Protein AF-A0A1M7YGE8-F1 (afdb_monomer)

Sequence (106 aa):
MRLSLLRLYWIRIFGALFALIFAVFYLMGLEGLSVACFGMMALAITILTIRIRNNTLPASCDLCGAPSTITAEYDAGFANARLILNCRRCGRVINGRPGSMKPQKE

Organism: NCBI:txid1121416

Radius of gyration: 16.39 Å; Cα contacts (8 Å, |Δi|>4): 142; chains: 1; bounding box: 39×33×44 Å

Foldseek 3Di:
DAAEPVNVVVVVVVLVVVLVVLVVCVVVVVVVVSVVVVVVSVVVVVVVLVCQCVQNRWHAYPVPRAIWTWHWDADVPSPPTFIWTADPVLGIWGDDPVPDIDRDDD

Solvent-accessible surface area (backbone atoms only — not comparable to full-atom values): 5896 Å² total; per-residue (Å²): 133,73,42,32,72,70,55,53,53,50,50,52,54,51,48,53,51,51,53,51,51,37,51,51,40,34,76,71,70,42,48,72,62,27,53,52,51,52,52,53,50,51,51,55,51,49,54,50,51,51,28,24,74,68,52,65,32,57,20,32,32,86,88,76,63,45,73,22,28,33,32,67,48,62,45,84,91,62,42,80,63,40,62,37,37,46,22,91,85,67,42,45,33,34,76,56,63,94,96,40,76,42,63,60,77,130

Structure (mmCIF, N/CA/C/O backbone):
data_AF-A0A1M7YGE8-F1
#
_entry.id   AF-A0A1M7YGE8-F1
#
loop_
_atom_site.group_PDB
_atom_site.id
_atom_site.type_symbol
_atom_site.label_atom_id
_atom_site.label_alt_id
_atom_site.label_comp_id
_atom_site.label_asym_id
_atom_site.label_entity_id
_atom_site.label_seq_id
_atom_site.pdbx_PDB_ins_code
_atom_site.Cartn_x
_atom_site.Cartn_y
_atom_site.Cartn_z
_atom_site.occupancy
_atom_site.B_iso_or_equiv
_atom_site.auth_seq_id
_atom_site.auth_comp_id
_atom_site.auth_asym_id
_atom_site.auth_atom_id
_atom_site.pdbx_PDB_model_num
ATOM 1 N N . MET A 1 1 ? -0.532 13.855 6.876 1.00 51.31 1 MET A N 1
ATOM 2 C CA . MET A 1 1 ? -1.575 13.337 5.959 1.00 51.31 1 MET A CA 1
ATOM 3 C C . MET A 1 1 ? -2.313 12.199 6.646 1.00 51.31 1 MET A C 1
ATOM 5 O O . MET A 1 1 ? -1.653 11.250 7.043 1.00 51.31 1 MET A O 1
ATOM 9 N N . ARG A 1 2 ? -3.637 12.287 6.825 1.00 65.62 2 ARG A N 1
ATOM 10 C CA . ARG A 1 2 ? -4.444 11.145 7.286 1.00 65.62 2 ARG A CA 1
ATOM 11 C C . ARG A 1 2 ? -4.899 10.346 6.058 1.00 65.62 2 ARG A C 1
ATOM 13 O O . ARG A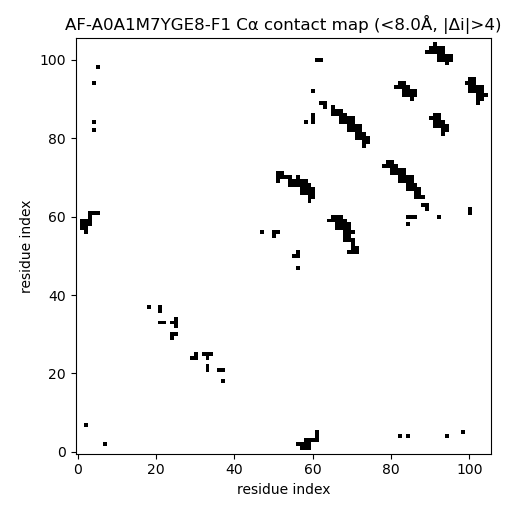 1 2 ? -5.389 10.943 5.096 1.00 65.62 2 ARG A O 1
ATOM 20 N N . LEU A 1 3 ? -4.645 9.039 6.052 1.00 73.31 3 LEU A N 1
ATOM 21 C CA . LEU A 1 3 ? -5.102 8.121 4.999 1.00 73.31 3 LEU A CA 1
ATOM 22 C C . LEU A 1 3 ? -6.538 7.667 5.279 1.00 73.31 3 LEU A C 1
ATOM 24 O O . LEU A 1 3 ? -7.009 7.771 6.400 1.00 73.31 3 LEU A O 1
ATOM 28 N N . SER A 1 4 ? -7.253 7.193 4.270 1.00 78.19 4 SER A N 1
ATOM 29 C CA . SER A 1 4 ? -8.587 6.609 4.437 1.00 78.19 4 SER A CA 1
ATOM 30 C C . SER A 1 4 ? -8.715 5.396 3.519 1.00 78.19 4 SER A C 1
ATOM 32 O O . SER A 1 4 ? -7.881 5.242 2.618 1.00 78.19 4 SER A O 1
ATOM 34 N N . LEU A 1 5 ? -9.698 4.516 3.733 1.00 74.62 5 LEU A N 1
ATOM 35 C CA . LEU A 1 5 ? -9.850 3.313 2.903 1.00 74.62 5 LEU A CA 1
ATOM 36 C C . LEU A 1 5 ? -10.110 3.692 1.442 1.00 74.62 5 LEU A C 1
ATOM 38 O O . LEU A 1 5 ? -9.525 3.099 0.534 1.00 74.62 5 LEU A O 1
ATOM 42 N N . LEU A 1 6 ? -10.903 4.745 1.219 1.00 72.88 6 LEU A N 1
ATOM 43 C CA . LEU A 1 6 ? -11.145 5.300 -0.113 1.00 72.88 6 LEU A CA 1
ATOM 44 C C . LEU A 1 6 ? -9.843 5.783 -0.761 1.00 72.88 6 LEU A C 1
ATOM 46 O O . LEU A 1 6 ? -9.568 5.503 -1.927 1.00 72.88 6 LEU A O 1
ATOM 50 N N . ARG A 1 7 ? -9.006 6.487 0.005 1.00 78.31 7 ARG A N 1
ATOM 51 C CA . ARG A 1 7 ? -7.731 7.001 -0.500 1.00 78.31 7 ARG A CA 1
ATOM 52 C C . ARG A 1 7 ? -6.754 5.870 -0.822 1.00 78.31 7 ARG A C 1
ATOM 54 O O . ARG A 1 7 ? -6.049 5.960 -1.821 1.00 78.31 7 ARG A O 1
ATOM 61 N N . LEU A 1 8 ? -6.737 4.800 -0.024 1.00 79.31 8 LEU A N 1
ATOM 62 C CA . LEU A 1 8 ? -5.908 3.620 -0.286 1.00 79.31 8 LEU A CA 1
ATOM 63 C C . LEU A 1 8 ? -6.334 2.890 -1.568 1.00 79.31 8 LEU A C 1
ATOM 65 O O . LEU A 1 8 ? -5.479 2.443 -2.331 1.00 79.31 8 LEU A O 1
ATOM 69 N N . TYR A 1 9 ? -7.641 2.813 -1.829 1.00 80.00 9 TYR A N 1
ATOM 70 C CA . TYR A 1 9 ? -8.178 2.255 -3.070 1.00 80.00 9 TYR A CA 1
ATOM 71 C C . TYR A 1 9 ? -7.687 3.028 -4.301 1.00 80.00 9 TYR A C 1
ATOM 73 O O . TYR A 1 9 ? -7.148 2.434 -5.235 1.00 80.00 9 TYR A O 1
ATOM 81 N N . TRP A 1 10 ? -7.777 4.359 -4.270 1.00 77.44 10 TRP A N 1
ATOM 82 C CA . TRP A 1 10 ? -7.253 5.200 -5.347 1.00 77.44 10 TRP A CA 1
ATOM 83 C C . TRP A 1 10 ? -5.738 5.080 -5.502 1.00 77.44 10 TRP A C 1
ATOM 85 O O . TRP A 1 10 ? -5.259 4.969 -6.625 1.00 77.44 10 TRP A O 1
ATOM 95 N N . ILE A 1 11 ? -4.979 5.030 -4.401 1.00 83.69 11 ILE A N 1
ATOM 96 C CA . ILE A 1 11 ? -3.524 4.803 -4.444 1.00 83.69 11 ILE A CA 1
ATOM 97 C C . ILE A 1 11 ? -3.194 3.496 -5.172 1.00 83.69 11 ILE A C 1
ATOM 99 O O . ILE A 1 11 ? -2.244 3.466 -5.949 1.00 83.69 11 ILE A O 1
ATOM 103 N N . ARG A 1 12 ? -3.982 2.432 -4.977 1.00 82.56 12 ARG A N 1
ATOM 104 C CA . ARG A 1 12 ? -3.786 1.161 -5.687 1.00 82.56 12 ARG A CA 1
ATOM 105 C C . ARG A 1 12 ? -4.018 1.301 -7.194 1.00 82.56 12 ARG A C 1
ATOM 107 O O . ARG A 1 12 ? -3.212 0.793 -7.967 1.00 82.56 12 ARG A O 1
ATOM 114 N N . ILE A 1 13 ? -5.081 1.997 -7.605 1.00 84.44 13 ILE A N 1
ATOM 115 C CA . ILE A 1 13 ? -5.382 2.239 -9.027 1.00 84.44 13 ILE A CA 1
ATOM 116 C C . ILE A 1 13 ? -4.293 3.097 -9.670 1.00 84.44 13 ILE A C 1
ATOM 118 O O . ILE A 1 13 ? -3.734 2.716 -10.695 1.00 84.44 13 ILE A O 1
ATOM 122 N N . PHE A 1 14 ? -3.956 4.230 -9.052 1.00 86.69 14 PHE A N 1
ATOM 123 C CA . PHE A 1 14 ? -2.910 5.111 -9.561 1.00 86.69 14 PHE A CA 1
ATOM 124 C C . PHE A 1 14 ? -1.554 4.406 -9.591 1.00 86.69 14 PHE A C 1
ATOM 126 O O . PHE A 1 14 ? -0.835 4.528 -10.574 1.00 86.69 14 PHE A O 1
ATOM 133 N N . GLY A 1 15 ? -1.223 3.617 -8.566 1.00 85.50 15 GLY A N 1
ATOM 134 C CA . GLY A 1 15 ? -0.001 2.817 -8.533 1.00 85.50 15 GLY A CA 1
ATOM 135 C C . GLY A 1 15 ? 0.086 1.827 -9.696 1.00 85.50 15 GLY A C 1
ATOM 136 O O . GLY A 1 15 ? 1.125 1.748 -10.344 1.00 85.50 15 GLY A O 1
ATOM 137 N N . ALA A 1 16 ? -1.007 1.127 -10.015 1.00 88.06 16 ALA A N 1
ATOM 138 C CA . ALA A 1 16 ? -1.056 0.230 -11.171 1.00 88.06 16 ALA A CA 1
ATOM 139 C C . ALA A 1 16 ? -0.888 0.982 -12.503 1.00 88.06 16 ALA A C 1
ATOM 141 O O . ALA A 1 16 ? -0.153 0.524 -13.375 1.00 88.06 16 ALA A O 1
ATOM 142 N N . LEU A 1 17 ? -1.512 2.156 -12.642 1.00 91.56 17 LEU A N 1
ATOM 143 C CA . LEU A 1 17 ? -1.353 3.011 -13.821 1.00 91.56 17 LEU A CA 1
ATOM 144 C C . LEU A 1 17 ? 0.106 3.464 -13.995 1.00 91.56 17 LEU A C 1
ATOM 146 O O . LEU A 1 17 ? 0.664 3.337 -15.081 1.00 91.56 17 LEU A O 1
ATOM 150 N N . PHE A 1 18 ? 0.742 3.950 -12.924 1.00 89.81 18 PHE A N 1
ATOM 151 C CA . PHE A 1 18 ? 2.147 4.364 -12.955 1.00 89.81 18 PHE A CA 1
ATOM 152 C C . PHE A 1 18 ? 3.081 3.203 -13.293 1.00 89.81 18 PHE A C 1
ATOM 154 O O . PHE A 1 18 ? 3.971 3.369 -14.123 1.00 89.81 18 PHE A O 1
ATOM 161 N N . ALA A 1 19 ? 2.852 2.022 -12.713 1.00 89.50 19 ALA A N 1
ATOM 162 C CA . ALA A 1 19 ? 3.622 0.827 -13.040 1.00 89.50 19 ALA A CA 1
ATOM 163 C C . ALA A 1 19 ? 3.526 0.478 -14.534 1.00 89.50 19 ALA A C 1
ATOM 165 O O . ALA A 1 19 ? 4.538 0.164 -15.158 1.00 89.50 19 ALA A O 1
ATOM 166 N N . LEU A 1 20 ? 2.330 0.587 -15.121 1.00 92.44 20 LEU A N 1
ATOM 167 C CA . LEU A 1 20 ? 2.120 0.347 -16.548 1.00 92.44 20 LEU A CA 1
ATOM 168 C C . LEU A 1 20 ? 2.854 1.383 -17.408 1.00 92.44 20 LEU A C 1
ATOM 170 O O . LEU A 1 20 ? 3.523 1.015 -18.368 1.00 92.44 20 LEU A O 1
ATOM 174 N N . ILE A 1 21 ? 2.802 2.663 -17.036 1.00 91.25 21 ILE A N 1
ATOM 175 C CA . ILE A 1 21 ? 3.536 3.733 -17.729 1.00 91.25 21 ILE A CA 1
ATOM 176 C C . ILE A 1 21 ? 5.051 3.483 -17.680 1.00 91.25 21 ILE A C 1
ATOM 178 O O . ILE A 1 21 ? 5.728 3.586 -18.701 1.00 91.25 21 ILE A O 1
ATOM 182 N N . PHE A 1 22 ? 5.596 3.109 -16.520 1.00 89.44 22 PHE A N 1
ATOM 183 C CA . PHE A 1 22 ? 7.025 2.805 -16.386 1.00 89.44 22 PHE A CA 1
ATOM 184 C C . PHE A 1 22 ? 7.438 1.571 -17.186 1.00 89.44 22 PHE A C 1
ATOM 186 O O . PHE A 1 22 ? 8.529 1.559 -17.754 1.00 89.44 22 PHE A O 1
ATOM 193 N N . ALA A 1 23 ? 6.564 0.568 -17.291 1.00 90.06 23 ALA A N 1
ATOM 194 C CA . ALA A 1 23 ? 6.793 -0.583 -18.156 1.00 90.06 23 ALA A CA 1
ATOM 195 C C . ALA A 1 23 ? 6.844 -0.177 -19.638 1.00 90.06 23 ALA A C 1
ATOM 197 O O . ALA A 1 23 ? 7.714 -0.643 -20.367 1.00 90.06 23 ALA A O 1
ATOM 198 N N . VAL A 1 24 ? 5.977 0.739 -20.083 1.00 91.75 24 VAL A N 1
ATOM 199 C CA . VAL A 1 24 ? 6.032 1.276 -21.455 1.00 91.75 24 VAL A CA 1
ATOM 200 C C . VAL A 1 24 ? 7.340 2.035 -21.698 1.00 91.75 24 VAL A C 1
ATOM 202 O O . VAL A 1 24 ? 7.977 1.819 -22.725 1.00 91.75 24 VAL A O 1
ATOM 205 N N . PHE A 1 25 ? 7.793 2.864 -20.751 1.00 90.25 25 PHE A N 1
ATOM 206 C CA . PHE A 1 25 ? 9.088 3.545 -20.878 1.00 90.25 25 PHE A CA 1
ATOM 207 C C . PHE A 1 25 ? 10.270 2.576 -20.934 1.00 90.25 25 PHE A C 1
ATOM 209 O O . PHE A 1 25 ? 11.200 2.801 -21.708 1.00 90.25 25 PHE A O 1
ATOM 216 N N . TYR A 1 26 ? 10.221 1.489 -20.162 1.00 90.62 26 TYR A N 1
ATOM 217 C CA . TYR A 1 26 ? 11.218 0.425 -20.239 1.00 90.62 26 TYR A CA 1
ATOM 218 C C . TYR A 1 26 ? 11.271 -0.181 -21.651 1.00 90.62 26 TYR A C 1
ATOM 220 O O . TYR A 1 26 ? 12.343 -0.262 -22.242 1.00 90.62 26 TYR A O 1
ATOM 228 N N . LEU A 1 27 ? 10.112 -0.503 -22.241 1.00 91.12 27 LEU A N 1
ATOM 229 C CA . LEU A 1 27 ? 10.023 -1.041 -23.608 1.00 91.12 27 LEU A CA 1
ATOM 230 C C . LEU A 1 27 ? 10.497 -0.057 -24.693 1.00 91.12 27 LEU A C 1
ATOM 232 O O . LEU A 1 27 ? 10.901 -0.487 -25.769 1.00 91.12 27 LEU A O 1
ATOM 236 N N . MET A 1 28 ? 10.472 1.251 -24.423 1.00 92.50 28 MET A N 1
ATOM 237 C CA . MET A 1 28 ? 11.003 2.290 -25.316 1.00 92.50 28 MET A CA 1
ATOM 238 C C . MET A 1 28 ? 12.528 2.486 -25.198 1.00 92.50 28 MET A C 1
ATOM 240 O O . MET A 1 28 ? 13.072 3.385 -25.835 1.00 92.50 28 MET A O 1
ATOM 244 N N . GLY A 1 29 ? 13.225 1.676 -24.392 1.00 88.75 29 GLY A N 1
ATOM 245 C CA . GLY A 1 29 ? 14.682 1.738 -24.218 1.00 88.75 29 GLY A CA 1
ATOM 246 C C . GLY A 1 29 ? 15.159 2.707 -23.130 1.00 88.75 29 GLY A C 1
ATOM 247 O O . GLY A 1 29 ? 16.361 2.908 -22.968 1.00 88.75 29 GLY A O 1
ATOM 248 N N . LEU A 1 30 ? 14.252 3.296 -22.338 1.00 89.12 30 LEU A N 1
ATOM 249 C CA . LEU A 1 30 ? 14.595 4.126 -21.172 1.00 89.12 30 LEU A CA 1
ATOM 250 C C . LEU A 1 30 ? 14.781 3.262 -19.912 1.00 89.12 30 LEU A C 1
ATOM 252 O O . LEU A 1 30 ? 14.100 3.432 -18.894 1.00 89.12 30 LEU A O 1
ATOM 256 N N . GLU A 1 31 ? 15.710 2.310 -19.976 1.00 89.06 31 GLU A N 1
ATOM 257 C CA . GLU A 1 31 ? 15.904 1.286 -18.941 1.00 89.06 31 GLU A CA 1
ATOM 258 C C . GLU A 1 31 ? 16.341 1.878 -17.592 1.00 89.06 31 GLU A C 1
ATOM 260 O O . GLU A 1 31 ? 15.771 1.558 -16.550 1.00 89.06 31 GLU A O 1
ATOM 265 N N . GLY A 1 32 ? 17.306 2.804 -17.595 1.00 86.94 32 GLY A N 1
ATOM 266 C CA . GLY A 1 32 ? 17.833 3.384 -16.354 1.00 86.94 32 GLY A CA 1
ATOM 267 C C . GLY A 1 32 ? 16.774 4.148 -15.548 1.00 86.94 32 GLY A C 1
ATOM 268 O O . GLY A 1 32 ? 16.674 3.988 -14.331 1.00 86.94 32 GLY A O 1
ATOM 269 N N . LEU A 1 33 ? 15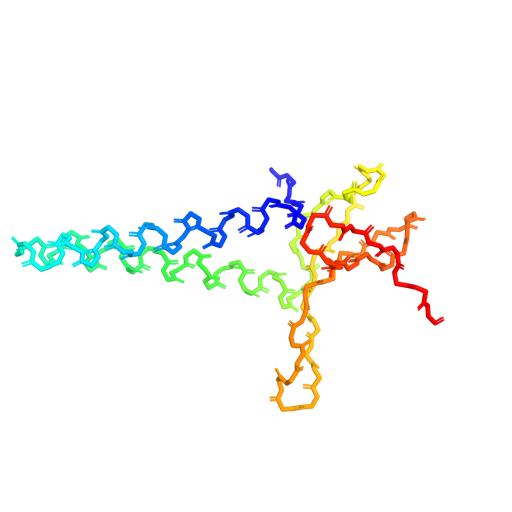.941 4.940 -16.231 1.00 87.31 33 LEU A N 1
ATOM 270 C CA . LEU A 1 33 ? 14.876 5.720 -15.596 1.00 87.31 33 LEU A CA 1
ATOM 271 C C . LEU A 1 33 ? 13.779 4.807 -15.027 1.00 87.31 33 LEU A C 1
ATOM 273 O O . LEU A 1 33 ? 13.349 4.976 -13.888 1.00 87.31 33 LEU A O 1
ATOM 277 N N . SER A 1 34 ? 13.339 3.824 -15.810 1.00 87.56 34 SER A N 1
ATOM 278 C CA . SER A 1 34 ? 12.260 2.913 -15.418 1.00 87.56 34 SER A CA 1
ATOM 279 C C . SER A 1 34 ? 12.655 2.027 -14.235 1.00 87.56 34 SER A C 1
ATOM 281 O O . SER A 1 34 ? 11.878 1.923 -13.285 1.00 87.56 34 SER A O 1
ATOM 283 N N . VAL A 1 35 ? 13.872 1.468 -14.214 1.00 89.19 35 VAL A N 1
ATOM 284 C CA . VAL A 1 35 ? 14.374 0.681 -13.072 1.00 89.19 35 VAL A CA 1
ATOM 285 C C . VAL A 1 35 ? 14.438 1.530 -11.799 1.00 89.19 35 VAL A C 1
ATOM 287 O O . VAL A 1 35 ? 13.984 1.083 -10.742 1.00 89.19 35 VAL A O 1
ATOM 290 N N . ALA A 1 36 ? 14.923 2.773 -11.888 1.00 91.06 36 ALA A N 1
ATOM 291 C CA . ALA A 1 36 ? 14.944 3.688 -10.747 1.00 91.06 36 ALA A CA 1
ATOM 292 C C . ALA A 1 36 ? 13.526 3.984 -10.219 1.00 91.06 36 ALA A C 1
ATOM 294 O O . ALA A 1 36 ? 13.285 3.935 -9.009 1.00 91.06 36 ALA A O 1
ATOM 295 N N . CYS A 1 37 ? 12.563 4.225 -11.115 1.00 88.50 37 CYS A N 1
ATOM 296 C CA . CYS A 1 37 ? 11.163 4.448 -10.753 1.00 88.50 37 CYS A CA 1
ATOM 297 C C . CYS A 1 37 ? 10.519 3.217 -10.097 1.00 88.50 37 CYS A C 1
ATOM 299 O O . CYS A 1 37 ? 9.855 3.351 -9.065 1.00 88.50 37 CYS A O 1
ATOM 301 N N . PHE A 1 38 ? 10.745 2.018 -10.641 1.00 89.88 38 PHE A N 1
ATOM 302 C CA . PHE A 1 38 ? 10.266 0.773 -10.038 1.00 89.88 38 PHE A CA 1
ATOM 303 C C . PHE A 1 38 ? 10.880 0.536 -8.655 1.00 89.88 38 PHE A C 1
ATOM 305 O O . PHE A 1 38 ? 10.155 0.177 -7.727 1.00 89.88 38 PHE A O 1
ATOM 312 N N . GLY A 1 39 ? 12.178 0.807 -8.485 1.00 91.25 39 GLY A N 1
ATOM 313 C CA . GLY A 1 39 ? 12.857 0.713 -7.191 1.00 91.25 39 GLY A CA 1
ATOM 314 C C . GLY A 1 39 ? 12.252 1.646 -6.138 1.00 91.25 39 GLY A C 1
ATOM 315 O O . GLY A 1 39 ? 11.914 1.212 -5.036 1.00 91.25 39 GLY A O 1
ATOM 316 N N . MET A 1 40 ? 12.027 2.915 -6.491 1.00 91.69 40 MET A N 1
ATOM 317 C CA . MET A 1 40 ? 11.388 3.892 -5.599 1.00 91.69 40 MET A CA 1
ATOM 318 C C . MET A 1 40 ? 9.955 3.494 -5.232 1.00 91.69 40 MET A C 1
ATOM 320 O O . MET A 1 40 ? 9.552 3.601 -4.071 1.00 91.69 40 MET A O 1
ATOM 324 N N . MET A 1 41 ? 9.188 2.992 -6.203 1.00 89.75 41 MET A N 1
ATOM 325 C CA . MET A 1 41 ? 7.829 2.509 -5.970 1.00 89.75 41 MET A CA 1
ATOM 326 C C . MET A 1 41 ? 7.821 1.302 -5.022 1.00 89.75 41 MET A C 1
ATOM 328 O O . MET A 1 41 ? 7.034 1.273 -4.074 1.00 89.75 41 MET A O 1
ATOM 332 N N . ALA A 1 42 ? 8.727 0.340 -5.222 1.00 89.50 42 ALA A N 1
ATOM 333 C CA . ALA A 1 42 ? 8.868 -0.825 -4.353 1.00 89.50 42 ALA A CA 1
ATOM 334 C C . ALA A 1 42 ? 9.213 -0.422 -2.910 1.00 89.50 42 ALA A C 1
ATOM 336 O O . ALA A 1 42 ? 8.616 -0.936 -1.958 1.00 89.50 42 ALA A O 1
ATOM 337 N N . LEU A 1 43 ? 10.114 0.546 -2.732 1.00 92.69 43 LEU A N 1
ATOM 338 C CA . LEU A 1 43 ? 10.487 1.064 -1.416 1.00 92.69 43 LEU A CA 1
ATOM 339 C C . LEU A 1 43 ? 9.305 1.757 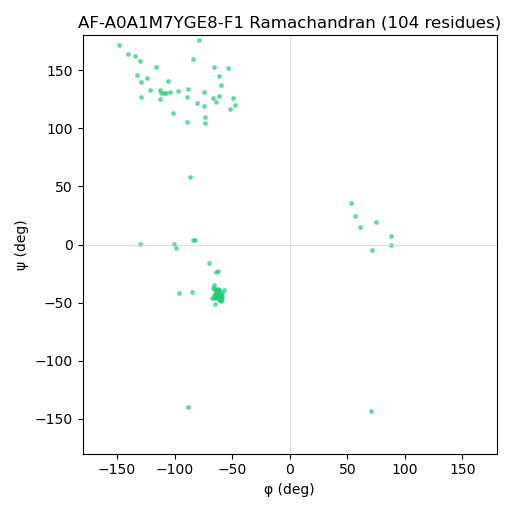-0.720 1.00 92.69 43 LEU A C 1
ATOM 341 O O . LEU A 1 43 ? 9.021 1.475 0.447 1.00 92.69 43 LEU A O 1
ATOM 345 N N . ALA A 1 44 ? 8.559 2.600 -1.439 1.00 88.50 44 ALA A N 1
ATOM 346 C CA . ALA A 1 44 ? 7.372 3.266 -0.905 1.00 88.50 44 ALA A CA 1
ATOM 347 C C . ALA A 1 44 ? 6.286 2.265 -0.468 1.00 88.50 44 ALA A C 1
ATOM 349 O O . ALA A 1 44 ? 5.730 2.392 0.629 1.00 88.50 44 ALA A O 1
ATOM 350 N N . ILE A 1 45 ? 6.018 1.241 -1.288 1.00 87.38 45 ILE A N 1
ATOM 351 C CA . ILE A 1 45 ? 5.062 0.171 -0.965 1.00 87.38 45 ILE A CA 1
ATOM 352 C C . ILE A 1 45 ? 5.535 -0.616 0.260 1.00 87.38 45 ILE A C 1
ATOM 354 O O . ILE A 1 45 ? 4.739 -0.887 1.156 1.00 87.38 45 ILE A O 1
ATOM 358 N N . THR A 1 46 ? 6.828 -0.930 0.351 1.00 87.94 46 THR A N 1
ATOM 359 C CA . THR A 1 46 ? 7.397 -1.671 1.485 1.00 87.94 46 THR A CA 1
ATOM 360 C C . THR A 1 46 ? 7.204 -0.918 2.801 1.00 87.94 46 THR A C 1
ATOM 362 O O . THR A 1 46 ? 6.718 -1.492 3.777 1.00 87.94 46 THR A O 1
ATOM 365 N N . ILE A 1 47 ? 7.497 0.387 2.827 1.00 89.06 47 ILE A N 1
ATOM 366 C CA . ILE A 1 47 ? 7.283 1.232 4.013 1.00 89.06 47 ILE A CA 1
ATOM 367 C C . ILE A 1 47 ? 5.803 1.245 4.415 1.00 89.06 47 ILE A C 1
ATOM 369 O O . ILE A 1 47 ? 5.477 1.141 5.601 1.00 89.06 47 ILE A O 1
ATOM 373 N N . LEU A 1 48 ? 4.899 1.369 3.440 1.00 86.56 48 LEU A N 1
ATOM 374 C CA . LEU A 1 48 ? 3.462 1.371 3.693 1.00 86.56 48 LEU A CA 1
ATOM 375 C C . LEU A 1 48 ? 3.002 0.033 4.289 1.00 86.56 48 LEU A C 1
ATOM 377 O O . LEU A 1 48 ? 2.311 0.025 5.307 1.00 86.56 48 LEU A O 1
ATOM 381 N N . THR A 1 49 ? 3.450 -1.087 3.721 1.00 85.50 49 THR A N 1
ATOM 382 C CA . THR A 1 49 ? 3.147 -2.440 4.204 1.00 85.50 49 THR A CA 1
ATOM 383 C C . THR A 1 49 ? 3.643 -2.663 5.630 1.00 85.50 49 THR A C 1
ATOM 385 O O . THR A 1 49 ? 2.892 -3.173 6.460 1.00 85.50 49 THR A O 1
ATOM 388 N N . ILE A 1 50 ? 4.865 -2.226 5.960 1.00 87.88 50 ILE A N 1
ATOM 389 C CA . ILE A 1 50 ? 5.410 -2.316 7.327 1.00 87.88 50 ILE A CA 1
ATOM 390 C C . ILE A 1 50 ? 4.533 -1.537 8.313 1.00 87.88 50 ILE A C 1
ATOM 392 O O . ILE A 1 50 ? 4.206 -2.040 9.388 1.00 87.88 50 ILE A O 1
ATOM 396 N N . ARG A 1 51 ? 4.102 -0.323 7.950 1.00 86.31 51 ARG A N 1
ATOM 397 C CA . ARG A 1 51 ? 3.224 0.495 8.804 1.00 86.31 51 ARG A CA 1
ATOM 398 C C . ARG A 1 51 ? 1.846 -0.130 9.010 1.00 86.31 51 ARG A C 1
ATOM 400 O O . ARG A 1 51 ? 1.316 -0.054 10.115 1.00 86.31 51 ARG A O 1
ATOM 407 N N . ILE A 1 52 ? 1.280 -0.752 7.976 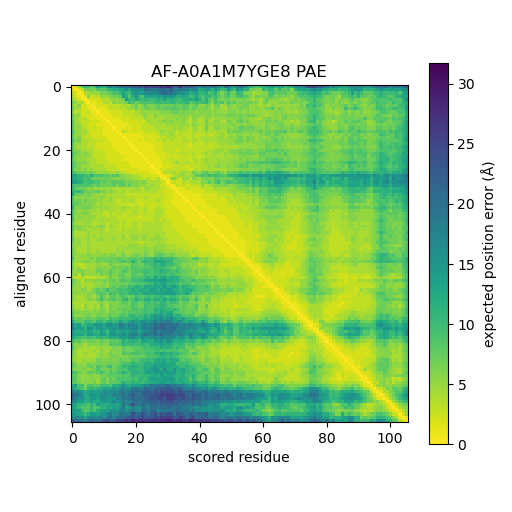1.00 86.44 52 ILE A N 1
ATOM 408 C CA . ILE A 1 52 ? 0.004 -1.478 8.074 1.00 86.44 52 ILE A CA 1
ATOM 409 C C . ILE A 1 52 ? 0.157 -2.700 8.979 1.00 86.44 52 ILE A C 1
ATOM 411 O O . ILE A 1 52 ? -0.669 -2.905 9.862 1.00 86.44 52 ILE A O 1
ATOM 415 N N . ARG A 1 53 ? 1.228 -3.484 8.803 1.00 84.31 53 ARG A N 1
ATOM 416 C CA . ARG A 1 53 ? 1.510 -4.669 9.626 1.00 84.31 53 ARG A CA 1
ATOM 417 C C . ARG A 1 53 ? 1.697 -4.316 11.101 1.00 84.31 53 ARG A C 1
ATOM 419 O O . ARG A 1 53 ? 1.231 -5.046 11.966 1.00 84.31 53 ARG A O 1
ATOM 426 N N . ASN A 1 54 ? 2.355 -3.195 11.381 1.00 85.94 54 ASN A N 1
ATOM 427 C CA . ASN A 1 54 ? 2.604 -2.732 12.745 1.00 85.94 54 ASN A CA 1
ATOM 428 C C . ASN A 1 54 ? 1.422 -1.949 13.343 1.00 85.94 54 ASN A C 1
ATOM 430 O O . ASN A 1 54 ? 1.549 -1.418 14.443 1.00 85.94 54 ASN A O 1
ATOM 434 N N . ASN A 1 55 ? 0.290 -1.832 12.637 1.00 82.06 55 ASN A N 1
ATOM 435 C CA . ASN A 1 55 ? -0.881 -1.051 13.051 1.00 82.06 55 ASN A CA 1
ATOM 436 C C . ASN A 1 55 ? -0.578 0.434 13.336 1.00 82.06 55 ASN A C 1
ATOM 438 O O . ASN A 1 55 ? -1.304 1.098 14.077 1.00 82.06 55 ASN A O 1
ATOM 442 N N . THR A 1 56 ? 0.489 0.974 12.741 1.00 83.62 56 THR A N 1
ATOM 443 C CA . THR A 1 56 ? 0.948 2.354 12.954 1.00 83.62 56 THR A CA 1
ATOM 444 C C . THR A 1 56 ? 0.541 3.297 11.833 1.00 83.62 56 THR A C 1
ATOM 446 O O . THR A 1 56 ? 0.871 4.479 11.897 1.00 83.62 56 THR A O 1
ATOM 449 N N . LEU A 1 57 ? -0.166 2.819 10.801 1.00 85.50 57 LEU A N 1
ATOM 450 C CA . LEU A 1 57 ? -0.600 3.667 9.694 1.00 85.50 57 LEU A CA 1
ATOM 451 C C . LEU A 1 57 ? -1.758 4.584 10.143 1.00 85.50 57 LEU A C 1
ATOM 453 O O . LEU A 1 57 ? -2.874 4.093 10.346 1.00 85.50 57 LEU A O 1
ATOM 457 N N . PRO A 1 58 ? -1.534 5.907 10.284 1.00 86.38 58 PRO A N 1
ATOM 458 C CA . PRO A 1 58 ? -2.560 6.817 10.766 1.00 86.38 58 PRO A CA 1
ATOM 459 C C . PRO A 1 58 ? -3.603 7.076 9.678 1.00 86.38 58 PRO A C 1
ATOM 461 O O . PRO A 1 58 ? -3.279 7.436 8.540 1.00 86.38 58 PRO A O 1
ATOM 464 N N . ALA A 1 59 ? -4.869 6.956 10.056 1.00 87.00 59 ALA A N 1
ATOM 465 C CA . ALA A 1 59 ? -5.999 7.091 9.159 1.00 87.00 59 ALA A CA 1
ATOM 466 C C . ALA A 1 59 ? -7.122 7.963 9.739 1.00 87.00 59 ALA A C 1
ATOM 468 O O . ALA A 1 59 ? -7.200 8.208 10.944 1.00 87.00 59 ALA A O 1
ATOM 469 N N . SER A 1 60 ? -8.011 8.433 8.873 1.00 86.44 60 SER A N 1
ATOM 470 C CA . SER A 1 60 ? -9.292 9.038 9.228 1.00 86.44 60 SER A CA 1
ATOM 471 C C . SER A 1 60 ? -10.399 8.036 8.950 1.00 86.44 60 SER A C 1
AT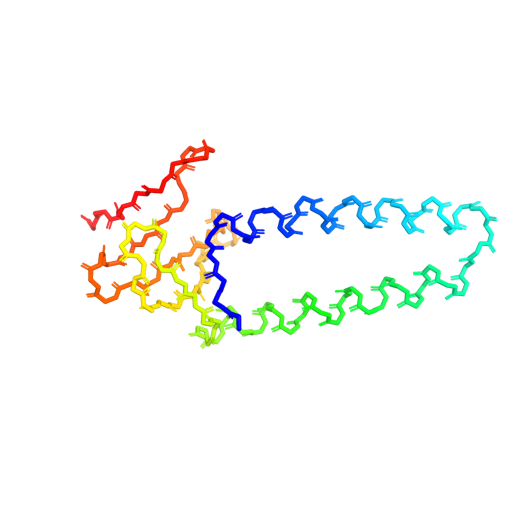OM 473 O O . SER A 1 60 ? -10.459 7.483 7.854 1.00 86.44 60 SER A O 1
ATOM 475 N N . CYS A 1 61 ? -11.291 7.844 9.918 1.00 84.56 61 CYS A N 1
ATOM 476 C CA . CYS A 1 61 ? -12.470 7.016 9.736 1.00 84.56 61 CYS A CA 1
ATOM 477 C C . CYS A 1 61 ? -13.371 7.626 8.669 1.00 84.56 61 CYS A C 1
ATOM 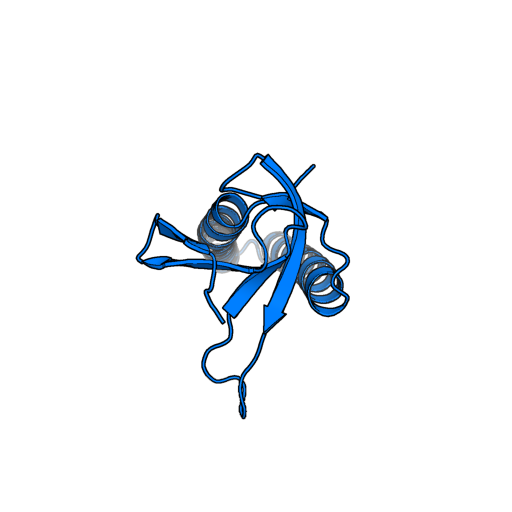479 O O . CYS A 1 61 ? -13.822 8.758 8.815 1.00 84.56 61 CYS A O 1
ATOM 481 N N . ASP A 1 62 ? -13.665 6.868 7.622 1.00 80.88 62 ASP A N 1
ATOM 482 C CA . ASP A 1 62 ? -14.514 7.331 6.527 1.00 80.88 62 ASP A CA 1
ATOM 483 C C . ASP A 1 62 ? -15.997 7.479 6.930 1.00 80.88 62 ASP A C 1
ATOM 485 O O . ASP A 1 62 ? -16.749 8.158 6.242 1.00 80.88 62 ASP A O 1
ATOM 489 N N . LEU A 1 63 ? -16.426 6.892 8.059 1.00 81.75 63 LEU A N 1
ATOM 490 C CA . LEU A 1 63 ? -17.795 7.042 8.576 1.00 81.75 63 LEU A CA 1
ATOM 491 C C . LEU A 1 63 ? -17.979 8.302 9.433 1.00 81.75 63 LEU A C 1
ATOM 493 O O . LEU A 1 63 ? -19.015 8.953 9.357 1.00 81.75 63 LEU A O 1
ATOM 497 N N . CYS A 1 64 ? -17.006 8.629 10.289 1.00 85.06 64 CYS A N 1
ATOM 498 C CA . CYS A 1 64 ? -17.168 9.673 11.313 1.00 85.06 64 CYS A CA 1
ATOM 499 C C . CYS A 1 64 ? -16.040 10.713 11.360 1.00 85.06 64 CYS A C 1
ATOM 501 O O . CYS A 1 64 ? -16.047 11.584 12.227 1.00 85.06 64 CYS A O 1
ATOM 503 N N . GLY A 1 65 ? -15.026 10.604 10.498 1.00 83.69 65 GLY A N 1
ATOM 504 C CA . GLY A 1 65 ? -13.881 11.520 10.425 1.00 83.69 65 GLY A CA 1
ATOM 505 C C . GLY A 1 65 ? -12.878 11.427 11.585 1.00 83.69 65 GLY A C 1
ATOM 506 O O . GLY A 1 65 ? -11.843 12.096 11.559 1.00 83.69 65 GLY A O 1
ATOM 507 N N . ALA A 1 66 ? -13.147 10.605 12.605 1.00 86.50 66 ALA A N 1
ATOM 508 C CA . ALA A 1 66 ? -12.285 10.464 13.776 1.00 86.50 66 ALA A CA 1
ATOM 509 C C . ALA A 1 66 ? -10.916 9.842 13.425 1.00 86.50 66 ALA A C 1
ATOM 511 O O . ALA A 1 66 ? -10.819 9.060 12.473 1.00 86.50 66 ALA A O 1
ATOM 512 N N . PRO A 1 67 ? -9.853 10.141 14.200 1.00 87.38 67 PRO A N 1
ATOM 513 C CA . PRO A 1 67 ? -8.570 9.469 14.043 1.00 87.38 67 PRO A CA 1
ATOM 514 C C . PRO A 1 67 ? -8.722 7.960 14.273 1.00 87.38 67 PRO A C 1
ATOM 516 O O . PRO A 1 67 ? -9.422 7.506 15.179 1.00 87.38 67 PRO A O 1
ATOM 519 N N . SER A 1 68 ? -8.065 7.196 13.415 1.00 87.88 68 SER A N 1
ATOM 520 C CA . SER A 1 68 ? -8.141 5.740 13.326 1.00 87.88 68 SER A CA 1
ATOM 521 C C . SER A 1 68 ? -6.801 5.179 12.858 1.00 87.88 68 SER A C 1
ATOM 523 O O . SER A 1 68 ? -5.905 5.935 12.472 1.00 87.88 68 SER A O 1
ATOM 525 N N . THR A 1 69 ? -6.658 3.860 12.886 1.00 88.56 69 THR A N 1
ATOM 526 C CA . THR A 1 69 ? -5.497 3.163 12.326 1.00 88.56 69 THR A CA 1
ATOM 527 C C . THR A 1 69 ? -5.951 2.132 11.309 1.00 88.56 69 THR A C 1
ATOM 529 O O . THR A 1 69 ? -6.999 1.511 11.475 1.00 88.56 69 THR A O 1
ATOM 532 N N . ILE A 1 70 ? -5.178 1.975 10.235 1.00 87.25 70 ILE A N 1
ATOM 533 C CA . ILE A 1 70 ? -5.419 0.929 9.237 1.00 87.25 70 ILE A CA 1
ATOM 534 C C . ILE A 1 70 ? -4.518 -0.261 9.541 1.00 87.25 70 ILE A C 1
ATOM 536 O O . ILE A 1 70 ? -3.313 -0.102 9.742 1.00 87.25 70 ILE A O 1
ATOM 540 N N . THR A 1 71 ? -5.117 -1.444 9.536 1.00 87.06 71 THR A N 1
ATOM 541 C CA . THR A 1 71 ? -4.470 -2.729 9.785 1.00 87.06 71 THR A CA 1
ATOM 542 C C . THR A 1 71 ? -4.848 -3.702 8.670 1.00 87.06 71 THR A C 1
ATOM 544 O O . THR A 1 71 ? -5.845 -3.504 7.971 1.00 87.06 71 THR A O 1
ATOM 547 N N . ALA A 1 72 ? -4.039 -4.736 8.458 1.00 83.94 72 ALA A N 1
ATOM 548 C CA . ALA A 1 72 ? -4.372 -5.820 7.539 1.00 83.94 72 ALA A CA 1
ATOM 549 C C . ALA A 1 72 ? -4.672 -7.084 8.339 1.00 83.94 72 ALA A C 1
ATOM 551 O O . ALA A 1 72 ? -3.889 -7.465 9.208 1.00 83.94 72 ALA A O 1
ATOM 552 N N . GLU A 1 73 ? -5.794 -7.721 8.031 1.00 82.81 73 GLU A N 1
ATOM 553 C CA . GLU A 1 73 ? -6.120 -9.060 8.505 1.00 82.81 73 GLU A CA 1
ATOM 554 C C . GLU A 1 73 ? -5.962 -10.061 7.372 1.00 82.81 73 GLU A C 1
ATOM 556 O O . GLU A 1 73 ? -6.311 -9.780 6.223 1.00 82.81 73 GLU A O 1
ATOM 561 N N . TYR A 1 74 ? -5.438 -11.229 7.728 1.00 79.88 74 TYR A N 1
ATOM 562 C CA . TYR A 1 74 ? -5.202 -12.351 6.835 1.00 79.88 74 TYR A CA 1
ATOM 563 C C . TYR A 1 74 ? -5.833 -13.585 7.481 1.00 79.88 74 TYR A C 1
ATOM 565 O O . TYR A 1 74 ? -5.527 -13.865 8.642 1.00 79.88 74 TYR A O 1
ATOM 573 N N . ASP A 1 75 ? -6.687 -14.313 6.758 1.00 77.12 75 ASP A N 1
ATOM 574 C CA . ASP A 1 75 ? -7.146 -15.623 7.227 1.00 77.12 75 ASP A CA 1
ATOM 575 C C . ASP A 1 75 ? -6.068 -16.690 6.958 1.00 77.12 75 ASP A C 1
ATOM 577 O O . ASP A 1 75 ? -5.015 -16.426 6.358 1.00 77.12 75 ASP A O 1
ATOM 581 N N . ALA A 1 76 ? -6.329 -17.920 7.411 1.00 73.25 76 ALA A N 1
ATOM 582 C CA . ALA A 1 76 ? -5.464 -19.069 7.169 1.00 73.25 76 ALA A CA 1
ATOM 583 C C . ALA A 1 76 ? -5.099 -19.180 5.674 1.00 73.25 76 ALA A C 1
ATOM 585 O O . ALA A 1 76 ? -5.964 -19.175 4.799 1.00 73.25 76 ALA A O 1
ATOM 586 N N . GLY A 1 77 ? -3.796 -19.244 5.383 1.00 69.50 77 GLY A N 1
ATOM 587 C CA . GLY A 1 77 ? -3.282 -19.314 4.012 1.00 69.50 77 GLY A CA 1
ATOM 588 C C . GLY A 1 77 ? -3.331 -17.999 3.224 1.00 69.50 77 GLY A C 1
ATOM 589 O O . GLY A 1 77 ? -3.276 -18.042 2.001 1.00 69.50 77 GLY A O 1
ATOM 590 N N . PHE A 1 78 ? -3.442 -16.840 3.889 1.00 69.25 78 PHE A N 1
ATOM 591 C CA . PHE A 1 78 ? -3.626 -15.524 3.250 1.00 69.25 78 PHE A CA 1
ATOM 592 C C . PHE A 1 78 ? -4.914 -15.407 2.420 1.00 69.25 78 PHE A C 1
ATOM 594 O O . PHE A 1 78 ? -5.076 -14.463 1.640 1.00 69.25 78 PHE A O 1
ATOM 601 N N . ALA A 1 79 ? -5.853 -16.337 2.612 1.00 57.84 79 ALA A N 1
ATOM 602 C CA . ALA A 1 79 ? -7.196 -16.211 2.080 1.00 57.84 79 ALA A CA 1
ATOM 603 C C . ALA A 1 79 ? -7.870 -14.962 2.684 1.00 57.84 79 ALA A C 1
ATOM 605 O O . ALA A 1 79 ? -7.601 -14.581 3.823 1.00 57.84 79 ALA A O 1
ATOM 606 N N . ASN A 1 80 ? -8.705 -14.279 1.897 1.00 68.00 80 ASN A N 1
ATOM 607 C CA . ASN A 1 80 ? -9.496 -13.113 2.323 1.00 68.00 80 ASN A CA 1
ATOM 608 C C . ASN A 1 80 ? -8.710 -11.960 2.977 1.00 68.00 80 ASN A C 1
ATOM 610 O O . ASN A 1 80 ? -9.231 -11.283 3.866 1.00 68.00 80 ASN A O 1
ATOM 614 N N . ALA A 1 81 ? -7.480 -11.699 2.522 1.00 74.69 81 ALA A N 1
ATOM 615 C CA . ALA A 1 81 ? -6.713 -10.546 2.981 1.00 74.69 81 ALA A CA 1
ATOM 616 C C . ALA A 1 81 ? -7.539 -9.252 2.848 1.00 74.69 81 ALA A C 1
ATOM 618 O O . ALA A 1 81 ? -7.909 -8.845 1.741 1.00 74.69 81 ALA A O 1
ATOM 619 N N . ARG A 1 82 ? -7.829 -8.596 3.976 1.00 80.12 82 ARG A N 1
ATOM 620 C CA . ARG A 1 82 ? -8.658 -7.385 4.020 1.00 80.12 82 ARG A CA 1
ATOM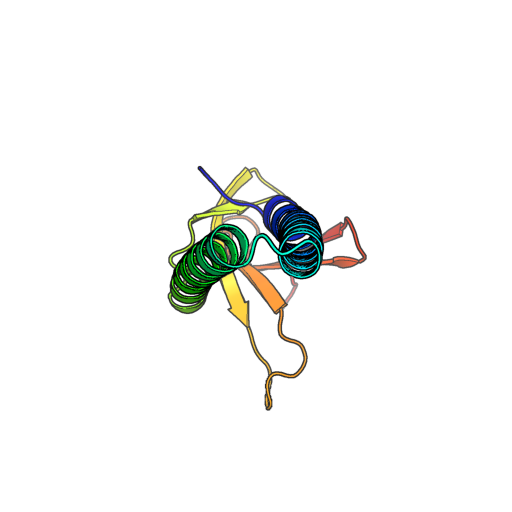 621 C C . ARG A 1 82 ? -8.017 -6.302 4.866 1.00 80.12 82 ARG A C 1
ATOM 623 O O . ARG A 1 82 ? -7.369 -6.563 5.877 1.00 80.12 82 ARG A O 1
ATOM 630 N N . LEU A 1 83 ? -8.235 -5.061 4.448 1.00 83.56 83 LEU A N 1
ATOM 631 C CA . LEU A 1 83 ? -7.848 -3.889 5.219 1.00 83.56 83 LEU A CA 1
ATOM 632 C C . LEU A 1 83 ? -8.978 -3.510 6.165 1.00 83.56 83 LEU A C 1
ATOM 634 O O . LEU A 1 83 ? -10.141 -3.434 5.762 1.00 83.56 83 LEU A O 1
ATOM 638 N N . ILE A 1 84 ? -8.609 -3.238 7.406 1.00 86.50 84 ILE A N 1
ATOM 639 C CA . ILE A 1 84 ? -9.524 -2.863 8.473 1.00 86.50 84 ILE A CA 1
ATOM 640 C C . ILE A 1 84 ? -9.107 -1.509 8.994 1.00 86.50 84 ILE A C 1
ATOM 642 O O . ILE A 1 84 ? -7.934 -1.255 9.256 1.00 86.50 84 ILE A O 1
ATOM 646 N N . LEU A 1 85 ? -10.086 -0.634 9.149 1.00 87.69 85 LEU A N 1
ATOM 647 C CA . LEU A 1 85 ? -9.912 0.644 9.798 1.00 87.69 85 LEU A CA 1
ATOM 648 C C . LEU A 1 85 ? -10.468 0.541 11.218 1.00 87.69 85 LEU A C 1
ATOM 650 O O . LEU A 1 85 ? -11.668 0.380 11.428 1.00 87.69 85 LEU A O 1
ATOM 654 N N . ASN A 1 86 ? -9.579 0.637 12.200 1.00 86.12 86 ASN A N 1
ATOM 655 C CA . ASN A 1 86 ? -9.918 0.602 13.615 1.00 86.12 86 ASN A CA 1
ATOM 656 C C . ASN A 1 86 ? -10.210 2.018 14.113 1.00 86.12 86 ASN A C 1
ATOM 658 O O . ASN A 1 86 ? -9.306 2.838 14.297 1.00 86.12 86 ASN A O 1
ATOM 662 N N . CYS A 1 87 ? -11.490 2.317 14.327 1.00 86.62 87 CYS A N 1
ATOM 663 C CA . CYS A 1 87 ? -11.953 3.588 14.862 1.00 86.62 87 CYS A CA 1
ATOM 664 C C . CYS A 1 87 ? -12.444 3.416 16.302 1.00 86.62 87 CYS A C 1
ATOM 666 O O . CYS A 1 87 ? -13.316 2.598 16.572 1.00 86.62 87 CYS A O 1
ATOM 668 N N . ARG A 1 88 ? -11.985 4.266 17.229 1.00 84.81 88 ARG A N 1
ATOM 669 C CA . ARG A 1 88 ? -12.475 4.238 18.622 1.00 84.81 88 ARG A CA 1
ATOM 670 C C . ARG A 1 88 ? -13.972 4.547 18.764 1.00 84.81 88 ARG A C 1
ATOM 672 O O . ARG A 1 88 ? -14.556 4.191 19.775 1.00 84.81 88 ARG A O 1
ATOM 679 N N . ARG A 1 89 ? -14.579 5.238 17.788 1.00 85.44 89 ARG A N 1
ATOM 680 C CA . ARG A 1 89 ? -16.006 5.615 17.812 1.00 85.44 89 ARG A CA 1
ATOM 681 C C . ARG A 1 89 ? -16.903 4.649 17.043 1.00 85.44 89 ARG A C 1
ATOM 683 O O . ARG A 1 89 ? -17.994 4.351 17.500 1.00 85.44 89 ARG A O 1
ATOM 690 N N . CYS A 1 90 ? -16.461 4.196 15.871 1.00 83.00 90 CYS A N 1
ATOM 691 C CA . CYS A 1 90 ? -17.260 3.335 14.989 1.00 83.00 90 CYS A CA 1
ATOM 692 C C . CYS A 1 90 ? -16.907 1.848 15.103 1.00 83.00 90 CYS A C 1
ATOM 694 O O . CYS A 1 90 ? -17.520 1.033 14.421 1.00 83.00 90 CYS A O 1
ATOM 696 N N . GLY A 1 91 ? -15.904 1.502 15.912 1.00 84.50 91 GLY A N 1
ATOM 697 C CA . GLY A 1 91 ? -15.352 0.158 15.972 1.00 84.50 91 GLY A CA 1
ATOM 698 C C . GLY A 1 91 ? -14.566 -0.188 14.708 1.00 84.50 91 GLY A C 1
ATOM 699 O O . GLY A 1 91 ? -13.867 0.654 14.130 1.00 84.50 91 GLY A O 1
ATOM 700 N N . ARG A 1 92 ? -14.677 -1.448 14.291 1.00 84.69 92 ARG A N 1
ATOM 701 C CA . ARG A 1 92 ? -14.008 -1.984 13.103 1.00 84.69 92 ARG A CA 1
ATOM 702 C C . ARG A 1 92 ? -14.788 -1.592 11.856 1.00 84.69 92 ARG A C 1
ATOM 704 O O . ARG A 1 92 ? -15.959 -1.930 11.720 1.00 84.69 92 ARG A O 1
ATOM 711 N N . VAL A 1 93 ? -14.141 -0.887 10.936 1.00 82.38 93 VAL A N 1
ATOM 712 C CA . VAL A 1 93 ? -14.720 -0.473 9.655 1.00 82.38 93 VAL A CA 1
ATOM 713 C C . VAL A 1 93 ? -14.001 -1.213 8.538 1.00 82.38 93 VAL A C 1
ATOM 715 O O . VAL A 1 93 ? -12.778 -1.145 8.424 1.00 82.38 93 VAL A O 1
ATOM 718 N N . ILE A 1 94 ? -14.770 -1.907 7.706 1.00 81.88 94 ILE A N 1
ATOM 719 C CA . ILE A 1 94 ? -14.263 -2.645 6.548 1.00 81.88 94 ILE A CA 1
ATOM 720 C C . ILE A 1 94 ? -14.819 -2.058 5.253 1.00 81.88 94 ILE A C 1
ATOM 722 O O . ILE A 1 94 ? -15.913 -1.483 5.220 1.00 81.88 94 ILE A O 1
ATOM 726 N N . ASN A 1 95 ? -14.059 -2.225 4.171 1.00 71.56 95 ASN A N 1
ATOM 727 C CA . ASN A 1 95 ? -14.542 -1.924 2.830 1.00 71.56 95 ASN A CA 1
ATOM 728 C C . ASN A 1 95 ? -15.514 -3.036 2.393 1.00 71.56 95 ASN A C 1
ATOM 730 O O . ASN A 1 95 ? -15.145 -4.208 2.375 1.00 71.56 95 ASN A O 1
ATOM 734 N N . GLY A 1 96 ? -16.766 -2.674 2.117 1.00 65.06 96 GLY A N 1
ATOM 735 C CA . GLY A 1 96 ? -17.817 -3.579 1.656 1.00 65.06 96 GLY A CA 1
ATOM 736 C C . GLY A 1 96 ? -17.828 -3.712 0.130 1.00 65.06 96 GLY A C 1
ATOM 737 O O . GLY A 1 96 ? -16.783 -3.751 -0.515 1.00 65.06 96 GLY A O 1
ATOM 738 N N . ARG A 1 97 ? -19.024 -3.751 -0.480 1.00 57.78 97 ARG A N 1
ATOM 739 C CA . ARG A 1 97 ? -19.173 -3.594 -1.944 1.00 57.78 97 ARG A CA 1
ATOM 740 C C . ARG A 1 97 ? -18.484 -2.296 -2.400 1.00 57.78 97 ARG A C 1
ATOM 742 O O . ARG A 1 97 ? -18.452 -1.360 -1.597 1.00 57.78 97 ARG A O 1
ATOM 749 N N . PRO A 1 98 ? -17.982 -2.206 -3.648 1.00 51.25 98 PRO A N 1
ATOM 750 C CA . PRO A 1 98 ? -17.267 -1.026 -4.137 1.00 51.25 98 PRO A CA 1
ATOM 751 C C . PRO A 1 98 ? -18.030 0.267 -3.812 1.00 51.25 98 PRO A C 1
ATOM 753 O O . PRO A 1 98 ? -19.186 0.424 -4.193 1.00 51.25 98 PRO A O 1
ATOM 756 N N . GLY A 1 99 ? -17.388 1.157 -3.049 1.00 54.12 99 GLY A N 1
ATOM 757 C CA . GLY A 1 99 ? -17.959 2.436 -2.610 1.00 54.12 99 GLY A CA 1
ATOM 758 C C . GLY A 1 99 ? -18.758 2.407 -1.299 1.00 54.12 99 GLY A C 1
ATOM 759 O O . GLY A 1 99 ? -19.221 3.455 -0.864 1.00 54.12 99 GLY A O 1
ATOM 760 N N . SER A 1 100 ? -18.910 1.255 -0.637 1.00 59.28 100 SER A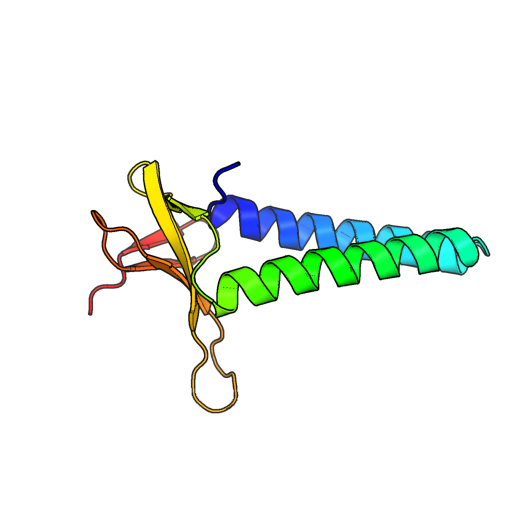 N 1
ATOM 761 C CA . SER A 1 100 ? -19.621 1.150 0.645 1.00 59.28 100 SER A CA 1
ATOM 762 C C . SER A 1 100 ? -18.672 0.809 1.789 1.00 59.28 100 SER A C 1
ATOM 764 O O . SER A 1 100 ? -17.901 -0.143 1.703 1.00 59.28 100 SER A O 1
ATOM 766 N N . MET A 1 101 ? -18.754 1.559 2.886 1.00 68.00 101 MET A N 1
ATOM 767 C CA . MET A 1 101 ? -18.038 1.251 4.125 1.00 68.00 101 MET A CA 1
ATOM 768 C C . MET A 1 101 ? -19.047 0.879 5.186 1.00 68.00 101 MET A C 1
ATOM 770 O O . MET A 1 101 ? -20.073 1.545 5.332 1.00 68.00 101 MET A O 1
ATOM 774 N N . LYS A 1 102 ? -18.789 -0.218 5.893 1.00 71.38 102 LYS A N 1
ATOM 775 C CA . LYS A 1 102 ? -19.714 -0.722 6.903 1.00 71.38 102 LYS A CA 1
ATOM 776 C C . LYS A 1 102 ? -18.968 -0.974 8.207 1.00 71.38 102 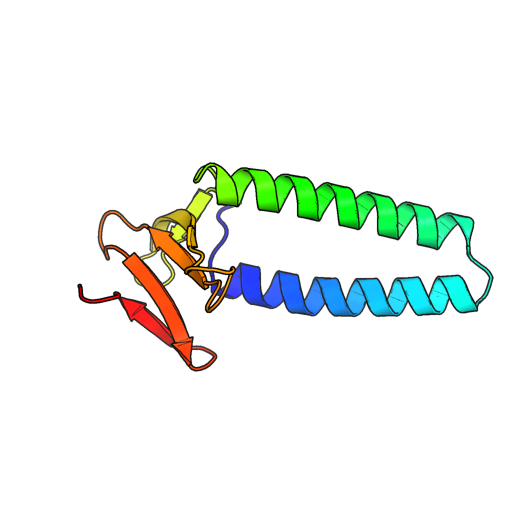LYS A C 1
ATOM 778 O O . LYS A 1 102 ? -17.842 -1.479 8.162 1.00 71.38 102 LYS A O 1
ATOM 783 N N . PRO A 1 103 ? -19.576 -0.643 9.360 1.00 72.06 103 PRO A N 1
ATOM 784 C CA . PRO A 1 103 ? -19.105 -1.183 10.621 1.00 72.06 103 PRO A CA 1
ATOM 785 C C . PRO A 1 103 ? -19.250 -2.708 10.558 1.00 72.06 103 PRO A C 1
ATOM 787 O O . PRO A 1 103 ? -20.314 -3.225 10.206 1.00 72.06 103 PRO A O 1
ATOM 790 N N . GLN A 1 104 ? -18.171 -3.427 10.848 1.00 68.81 104 GLN A N 1
ATOM 791 C CA . GLN A 1 104 ? -18.207 -4.868 11.031 1.00 68.81 104 GLN A CA 1
ATOM 792 C C . GLN A 1 104 ? -18.873 -5.116 12.386 1.00 68.81 104 GLN A C 1
ATOM 794 O O . GLN A 1 104 ? -18.272 -4.851 13.425 1.00 68.81 104 GLN A O 1
ATOM 799 N N . LYS A 1 105 ? -20.142 -5.542 12.368 1.00 57.69 105 LYS A N 1
ATOM 800 C CA . LYS A 1 105 ? -20.775 -6.110 13.562 1.00 57.69 105 LYS A CA 1
ATOM 801 C C . LYS A 1 105 ? -20.059 -7.430 13.853 1.00 57.69 105 LYS A C 1
ATOM 803 O O . LYS A 1 105 ? -19.890 -8.218 12.921 1.00 57.69 105 LYS A O 1
ATOM 808 N N . GLU A 1 106 ? -19.567 -7.580 15.080 1.00 49.72 106 GLU A N 1
ATOM 809 C CA . GLU A 1 106 ? -19.089 -8.868 15.601 1.00 49.72 106 GLU A CA 1
ATOM 810 C C . GLU A 1 106 ? -20.197 -9.922 15.548 1.00 49.72 106 GLU A C 1
ATOM 812 O O . GLU A 1 106 ? -21.378 -9.548 15.754 1.00 49.72 106 GLU A O 1
#

Secondary structure (DSSP, 8-state):
--B-HHHHHHHHHHHHHHHHHHHHHHHTT-HHHHHHHHHHHHHHHHHHHHHHHTT-EEEE-TTT--EEEEEEE--GGGTT-EEEEEETTTEEEEE-STT-EEE---

pLDDT: mean 81.72, std 10.08, range [49.72, 92.69]

Mean predicted aligned error: 7.2 Å